Protein AF-A0A7W0L1C3-F1 (afdb_monomer)

Secondary structure (DSSP, 8-state):
---------PPPPGGGSPPPHHHHHHHHHHHHHHHHHHHHHGGGT--EEEEEETTTTEEEEEEHHHHHHHHHHHHHHSS---PPPPSS--GGGEEEHHHHHHHHHHHHHHHHHHHHHHHHHHHHHHHHTT--HHHHHHHHHHTTPPPP-TTS---TTGGG---

pLDDT: mean 80.5, std 17.3, range [39.97, 98.25]

Foldseek 3Di:
DDDDDDPPPDDPDPLPDADDPVSLVVLVVVLVLLVVLCVPCVVVQQQEAWDQDPVVRDIAGAGSVRSSVQSVCCSVVVHRDPDDGDDPDDPVNYYHPVVSVVVSVVVVVCCCVVLQVVLQVVLVVVVVVPDDPVVSCVVCVVVVHDHPPPPDDPDPVVVPPPD

Radius of gyration: 24.41 Å; Cα contacts (8 Å, |Δi|>4): 125; chains: 1; bounding box: 80×33×66 Å

Mean predicted aligned error: 12.88 Å

Structure (mmCIF, N/CA/C/O backbone):
data_AF-A0A7W0L1C3-F1
#
_e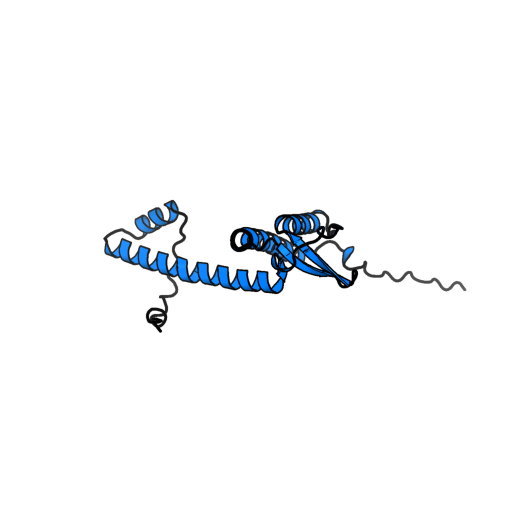ntry.id   AF-A0A7W0L1C3-F1
#
loop_
_atom_site.group_PDB
_atom_site.id
_atom_site.type_symbol
_atom_site.label_atom_id
_atom_site.label_alt_id
_atom_site.label_comp_id
_atom_site.label_asym_id
_atom_site.label_entity_id
_atom_site.label_seq_id
_atom_site.pdbx_PDB_ins_code
_atom_site.Cartn_x
_atom_site.Cartn_y
_atom_site.Cartn_z
_atom_site.occupancy
_atom_site.B_iso_or_equiv
_atom_site.auth_seq_id
_atom_site.auth_comp_id
_atom_site.auth_asym_id
_atom_site.auth_atom_id
_atom_site.pdbx_PDB_model_num
ATOM 1 N N . MET A 1 1 ? 51.234 19.717 -30.169 1.00 39.97 1 MET A N 1
ATOM 2 C CA . MET A 1 1 ? 50.763 20.004 -28.801 1.00 39.97 1 MET A CA 1
ATOM 3 C C . MET A 1 1 ? 49.490 19.203 -28.651 1.00 39.97 1 MET A C 1
ATOM 5 O O . MET A 1 1 ? 48.607 19.383 -29.472 1.00 39.97 1 MET A O 1
ATOM 9 N N . SER A 1 2 ? 49.508 18.204 -27.770 1.00 45.62 2 SER A N 1
ATOM 10 C CA . SER A 1 2 ? 48.403 17.265 -27.563 1.00 45.62 2 SER A CA 1
ATOM 11 C C . SER A 1 2 ? 47.324 17.974 -26.758 1.00 45.62 2 SER A C 1
ATOM 13 O O . SER A 1 2 ? 47.601 18.382 -25.632 1.00 45.62 2 SER A O 1
ATOM 15 N N . GLU A 1 3 ? 46.142 18.148 -27.337 1.00 50.25 3 GLU A N 1
ATOM 16 C CA . GLU A 1 3 ? 44.937 18.483 -26.582 1.00 50.25 3 GLU A CA 1
ATOM 17 C C . GLU A 1 3 ? 44.553 17.219 -25.807 1.00 50.25 3 GLU A C 1
ATOM 19 O O . GLU A 1 3 ? 44.264 16.177 -26.393 1.00 50.25 3 GLU A O 1
ATOM 24 N N . PHE A 1 4 ? 44.723 17.271 -24.487 1.00 51.09 4 PHE A N 1
ATOM 25 C CA . PHE A 1 4 ? 44.211 16.256 -23.580 1.00 51.09 4 PHE A CA 1
ATOM 26 C C . PHE A 1 4 ? 42.707 16.494 -23.466 1.00 51.09 4 PHE A C 1
ATOM 28 O O . PHE A 1 4 ? 42.288 17.497 -22.897 1.00 51.09 4 PHE A O 1
ATOM 35 N N . ASP A 1 5 ? 41.928 15.594 -24.054 1.00 52.22 5 ASP A N 1
ATOM 36 C CA . ASP A 1 5 ? 40.498 15.462 -23.800 1.00 52.22 5 ASP A CA 1
ATOM 37 C C . ASP A 1 5 ? 40.347 14.971 -22.349 1.00 52.22 5 ASP A C 1
ATOM 39 O O . ASP A 1 5 ? 40.738 13.849 -22.011 1.00 52.22 5 ASP A O 1
ATOM 43 N N . GLU A 1 6 ? 39.922 15.861 -21.453 1.00 57.34 6 GLU A N 1
ATOM 44 C CA . GLU A 1 6 ? 39.546 15.500 -20.087 1.00 57.34 6 GLU A CA 1
ATOM 45 C C . GLU A 1 6 ? 38.266 14.657 -20.166 1.00 57.34 6 GLU A C 1
ATOM 47 O O . GLU A 1 6 ? 37.273 15.146 -20.710 1.00 57.34 6 GLU A O 1
ATOM 52 N N . PRO A 1 7 ? 38.231 13.414 -19.647 1.00 49.47 7 PRO A N 1
ATOM 53 C CA . PRO A 1 7 ? 36.992 12.661 -19.651 1.00 49.47 7 PRO A CA 1
ATOM 54 C C . PRO A 1 7 ? 36.018 13.373 -18.715 1.00 49.47 7 PRO A C 1
ATOM 56 O O . PRO A 1 7 ? 36.245 13.452 -17.505 1.00 49.47 7 PRO A O 1
ATOM 59 N N . ALA A 1 8 ? 34.944 13.913 -19.290 1.00 57.56 8 ALA A N 1
ATOM 60 C CA . ALA A 1 8 ? 33.809 14.411 -18.539 1.00 57.56 8 ALA A CA 1
ATOM 61 C C . ALA A 1 8 ? 33.328 13.280 -17.621 1.00 57.56 8 ALA A C 1
ATOM 63 O O . ALA A 1 8 ? 32.831 12.257 -18.094 1.00 57.56 8 ALA A O 1
ATOM 64 N N . GLY A 1 9 ? 33.526 13.449 -16.312 1.00 50.81 9 GLY A N 1
ATOM 65 C CA . GLY A 1 9 ? 32.888 12.623 -15.298 1.00 50.81 9 GLY A CA 1
ATOM 66 C C . GLY A 1 9 ? 31.390 12.873 -15.374 1.00 50.81 9 GLY A C 1
ATOM 67 O O . GLY A 1 9 ? 30.888 13.792 -14.733 1.00 50.81 9 GLY A O 1
ATOM 68 N N . GLY A 1 10 ? 30.712 12.123 -16.241 1.00 46.91 10 GLY A N 1
ATOM 69 C CA . GLY A 1 10 ? 29.262 12.056 -16.264 1.00 46.91 10 GLY A CA 1
ATOM 70 C C . GLY A 1 10 ? 28.806 11.444 -14.952 1.00 46.91 10 GLY A C 1
ATOM 71 O O . GLY A 1 10 ? 29.329 10.403 -14.549 1.00 46.91 10 GLY A O 1
ATOM 72 N N . ASP A 1 11 ? 27.882 12.119 -14.275 1.00 51.03 11 ASP A N 1
ATOM 73 C CA . ASP A 1 11 ? 27.143 11.510 -13.175 1.00 51.03 11 ASP A CA 1
ATOM 74 C C . ASP A 1 11 ? 26.530 10.205 -13.723 1.00 51.03 11 ASP A C 1
ATOM 76 O O . ASP A 1 11 ? 26.007 10.226 -14.848 1.00 51.03 11 ASP A O 1
ATOM 80 N N . PRO A 1 12 ? 26.667 9.063 -13.027 1.00 50.34 12 PRO A N 1
ATOM 81 C CA . PRO A 1 12 ? 26.050 7.822 -13.475 1.00 50.34 12 PRO A CA 1
ATOM 82 C C . PRO A 1 12 ? 24.540 8.031 -13.684 1.00 50.34 12 PRO A C 1
ATOM 84 O O . PRO A 1 12 ? 23.944 8.860 -12.986 1.00 50.34 12 PRO A O 1
ATOM 87 N N . PRO A 1 13 ? 23.925 7.333 -14.657 1.00 57.69 13 PRO A N 1
ATOM 88 C CA . PRO A 1 13 ? 22.476 7.371 -14.843 1.00 57.69 13 PRO A CA 1
ATOM 89 C C . PRO A 1 13 ? 21.769 7.033 -13.523 1.00 57.69 13 PRO A C 1
ATOM 91 O O . PRO A 1 13 ? 22.320 6.309 -12.696 1.00 57.69 13 PRO A O 1
ATOM 94 N N . ASP A 1 14 ? 20.572 7.585 -13.308 1.00 58.47 14 ASP A N 1
ATOM 95 C CA . ASP A 1 14 ? 19.875 7.517 -12.010 1.00 58.47 14 ASP A CA 1
ATOM 96 C C . ASP A 1 14 ? 19.688 6.069 -11.513 1.00 58.47 14 ASP A C 1
ATOM 98 O O . ASP A 1 14 ? 19.869 5.804 -10.329 1.00 58.47 14 ASP A O 1
ATOM 102 N N . ASP A 1 15 ? 19.477 5.124 -12.436 1.00 57.81 15 ASP A N 1
ATOM 103 C CA . ASP A 1 15 ? 19.341 3.684 -12.160 1.00 57.81 15 ASP A CA 1
ATOM 104 C C . ASP A 1 15 ? 20.633 3.000 -11.662 1.00 57.81 15 ASP A C 1
ATOM 106 O O . ASP A 1 15 ? 20.591 1.873 -11.179 1.00 57.81 15 ASP A O 1
ATOM 110 N N . GLU A 1 16 ? 21.798 3.646 -11.780 1.00 59.47 16 GLU A N 1
ATOM 111 C CA . GLU A 1 16 ? 23.096 3.103 -11.345 1.00 59.47 16 GLU A CA 1
ATOM 112 C C . GLU A 1 16 ? 23.571 3.692 -10.005 1.00 59.47 16 GLU A C 1
ATOM 114 O O . GLU A 1 16 ? 24.631 3.309 -9.489 1.00 59.47 16 GLU A O 1
ATOM 119 N N . ARG A 1 17 ? 22.823 4.640 -9.422 1.00 73.12 17 ARG A N 1
ATOM 120 C CA . ARG A 1 17 ? 23.197 5.266 -8.149 1.00 73.12 17 ARG A CA 1
ATOM 121 C C . ARG A 1 17 ? 22.620 4.490 -6.965 1.00 73.12 17 ARG A C 1
ATOM 123 O O . ARG A 1 17 ? 21.461 4.092 -6.988 1.00 73.12 17 ARG A O 1
ATOM 130 N N . PRO A 1 18 ? 23.405 4.280 -5.890 1.00 80.69 18 PRO A N 1
ATOM 131 C CA . PRO A 1 18 ? 22.872 3.684 -4.675 1.00 80.69 18 PRO A CA 1
ATOM 132 C C . PRO A 1 18 ? 21.728 4.527 -4.113 1.00 80.69 18 PRO A C 1
ATOM 134 O O . PRO A 1 18 ? 21.903 5.733 -3.944 1.00 80.69 18 PRO A O 1
ATOM 137 N N . LEU A 1 19 ? 20.627 3.866 -3.745 1.00 85.56 19 LEU A N 1
ATOM 138 C CA . LEU A 1 19 ? 19.483 4.513 -3.103 1.00 85.56 19 LEU A CA 1
ATOM 139 C C . LEU A 1 19 ? 19.915 5.310 -1.870 1.00 85.56 19 LEU A C 1
ATOM 141 O O . LEU A 1 19 ? 20.569 4.776 -0.957 1.00 85.56 19 LEU A O 1
ATOM 145 N N . ASP A 1 20 ? 19.495 6.563 -1.812 1.00 89.88 20 ASP A N 1
ATOM 146 C CA . ASP A 1 20 ? 19.737 7.425 -0.673 1.00 89.88 20 ASP A CA 1
ATOM 147 C C . ASP A 1 20 ? 18.835 7.054 0.531 1.00 89.88 20 ASP A C 1
ATOM 149 O O . ASP A 1 20 ? 17.916 6.231 0.432 1.00 89.88 20 ASP A O 1
ATOM 153 N N . PRO A 1 21 ? 19.104 7.585 1.738 1.00 92.38 21 PRO A N 1
ATOM 154 C CA . PRO A 1 21 ? 18.315 7.244 2.919 1.00 92.38 21 PRO A CA 1
ATOM 155 C C . PRO A 1 21 ? 16.821 7.595 2.834 1.00 92.38 21 PRO A C 1
ATOM 157 O O . PRO A 1 21 ? 16.025 6.912 3.482 1.00 92.38 21 PRO A O 1
ATOM 160 N N . GLU A 1 22 ? 16.451 8.645 2.100 1.00 93.75 22 GLU A N 1
ATOM 161 C CA . GLU A 1 22 ? 15.071 9.103 1.923 1.00 93.75 22 GLU A CA 1
ATOM 162 C C . GLU A 1 22 ? 14.331 8.194 0.939 1.00 93.75 22 GLU A C 1
ATOM 164 O O . GLU A 1 22 ? 13.264 7.681 1.275 1.00 93.75 22 GLU A O 1
ATOM 169 N N . GLU A 1 23 ? 14.947 7.866 -0.197 1.00 92.00 23 GLU A N 1
ATOM 170 C CA . GLU A 1 23 ? 14.427 6.901 -1.173 1.00 92.00 23 GLU A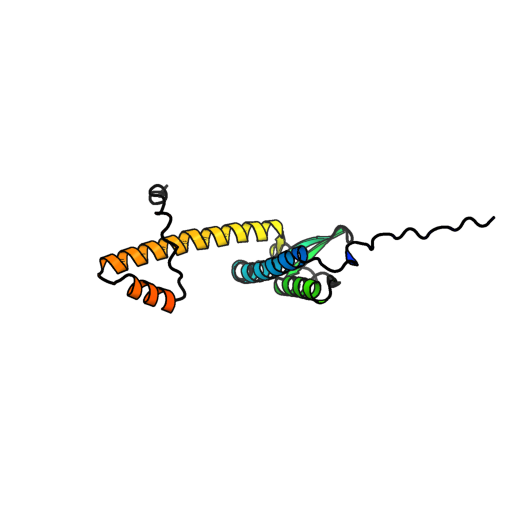 CA 1
ATOM 171 C C . GLU A 1 23 ? 14.214 5.525 -0.533 1.00 92.00 23 GLU A C 1
ATOM 173 O O . GLU A 1 23 ? 13.156 4.906 -0.666 1.00 92.00 23 GLU A O 1
ATOM 178 N N . ARG A 1 24 ? 15.185 5.058 0.264 1.00 93.81 24 ARG A N 1
ATOM 179 C CA . ARG A 1 24 ? 15.052 3.802 1.023 1.00 93.81 24 ARG A CA 1
ATOM 180 C C . ARG A 1 24 ? 13.934 3.861 2.059 1.00 93.81 24 ARG A C 1
ATOM 182 O O . ARG A 1 24 ? 13.378 2.819 2.400 1.00 93.81 24 ARG A O 1
ATOM 189 N N . ALA A 1 25 ? 13.654 5.026 2.640 1.00 94.88 25 ALA A N 1
ATOM 190 C CA . ALA A 1 25 ? 12.544 5.178 3.574 1.00 94.88 25 ALA A CA 1
ATOM 191 C C . ALA A 1 25 ? 11.199 5.150 2.836 1.00 94.88 25 ALA A C 1
ATOM 193 O O . ALA A 1 25 ? 10.303 4.430 3.272 1.00 94.88 25 ALA A O 1
ATOM 194 N N . ALA A 1 26 ? 11.098 5.845 1.701 1.00 94.00 26 ALA A N 1
ATOM 195 C CA . ALA A 1 26 ? 9.916 5.847 0.846 1.00 94.00 26 ALA A CA 1
ATOM 196 C C . ALA A 1 26 ? 9.578 4.436 0.342 1.00 94.00 26 ALA A C 1
ATOM 198 O O . ALA A 1 26 ? 8.468 3.965 0.556 1.00 94.00 26 ALA A O 1
ATOM 199 N N . LEU A 1 27 ? 10.557 3.698 -0.188 1.00 94.06 27 LEU A N 1
ATOM 200 C CA . LEU A 1 27 ? 10.350 2.326 -0.666 1.00 94.06 27 LEU A CA 1
ATOM 201 C C . LEU A 1 27 ? 9.920 1.354 0.441 1.00 94.06 27 LEU A C 1
ATOM 203 O O . LEU A 1 27 ? 9.126 0.445 0.207 1.00 94.06 27 LEU A O 1
ATOM 207 N N . ARG A 1 28 ? 10.425 1.532 1.669 1.00 96.50 28 ARG A N 1
ATOM 208 C CA . ARG A 1 28 ? 9.946 0.747 2.819 1.00 96.50 28 ARG A CA 1
ATOM 209 C C . ARG A 1 28 ? 8.499 1.071 3.159 1.00 96.50 28 ARG A C 1
ATOM 211 O O . ARG A 1 28 ? 7.774 0.158 3.538 1.00 96.50 28 ARG A O 1
ATOM 218 N N . GLN A 1 29 ? 8.104 2.337 3.053 1.00 96.75 29 GLN A N 1
ATOM 219 C CA . GLN A 1 29 ? 6.716 2.730 3.254 1.00 96.75 29 GLN A CA 1
ATOM 220 C C . GLN A 1 29 ? 5.829 2.133 2.159 1.00 96.75 29 GLN A C 1
ATOM 222 O O . GLN A 1 29 ? 4.846 1.484 2.486 1.00 96.75 29 GLN A O 1
ATOM 227 N N . ASP A 1 30 ? 6.224 2.231 0.889 1.00 96.31 30 ASP A N 1
ATOM 228 C CA . ASP A 1 30 ? 5.477 1.623 -0.215 1.00 96.31 30 ASP A CA 1
ATOM 229 C C . ASP A 1 30 ? 5.336 0.102 -0.042 1.00 96.31 30 ASP A C 1
ATOM 231 O O . ASP A 1 30 ? 4.278 -0.459 -0.315 1.00 96.31 30 ASP A O 1
ATOM 235 N N . LEU A 1 31 ? 6.361 -0.582 0.480 1.00 96.50 31 LEU A N 1
ATOM 236 C CA . LEU A 1 31 ? 6.277 -2.011 0.793 1.00 96.50 31 LEU A CA 1
ATOM 237 C C . LEU A 1 31 ? 5.231 -2.321 1.879 1.00 96.50 31 LEU A C 1
ATOM 239 O O . LEU A 1 31 ? 4.553 -3.346 1.793 1.00 96.50 31 LEU A O 1
ATOM 243 N N . VAL A 1 32 ? 5.103 -1.465 2.897 1.00 97.38 32 VAL A N 1
ATOM 244 C CA . VAL A 1 32 ? 4.050 -1.578 3.922 1.00 97.38 32 VAL A CA 1
ATOM 245 C C . VAL A 1 32 ? 2.683 -1.310 3.297 1.00 97.38 32 VAL A C 1
ATOM 247 O O . VAL A 1 32 ? 1.765 -2.110 3.474 1.00 97.38 32 VAL A O 1
ATOM 250 N N . ASP A 1 33 ? 2.567 -0.250 2.503 1.00 97.56 33 ASP A N 1
ATOM 251 C CA . ASP A 1 33 ? 1.326 0.144 1.839 1.00 97.56 33 ASP A CA 1
ATOM 252 C C . ASP A 1 33 ? 0.803 -0.973 0.930 1.00 97.56 33 ASP A C 1
ATOM 254 O O . ASP A 1 33 ? -0.380 -1.299 0.968 1.00 97.56 33 ASP A O 1
ATOM 258 N N . VAL A 1 34 ? 1.678 -1.624 0.155 1.00 97.94 34 VAL A N 1
ATOM 259 C CA . VAL A 1 34 ? 1.312 -2.760 -0.708 1.00 97.94 34 VAL A CA 1
ATOM 260 C C . VAL A 1 34 ? 0.758 -3.935 0.100 1.00 97.94 34 VAL A C 1
ATOM 262 O O . VAL A 1 34 ? -0.182 -4.591 -0.353 1.00 97.94 34 VAL A O 1
ATOM 265 N N . GLN A 1 35 ? 1.293 -4.200 1.294 1.00 97.50 35 GLN A N 1
ATOM 266 C CA . GLN A 1 35 ? 0.780 -5.265 2.162 1.00 97.50 35 GLN A CA 1
ATOM 267 C C . GLN A 1 35 ? -0.630 -4.938 2.662 1.00 97.50 35 GLN A C 1
ATOM 269 O O . GLN A 1 35 ? -1.521 -5.777 2.543 1.00 97.50 35 GLN A O 1
ATOM 274 N N . VAL A 1 36 ? -0.863 -3.709 3.130 1.00 97.06 36 VAL A N 1
ATOM 275 C CA . VAL A 1 36 ? -2.198 -3.272 3.572 1.00 97.06 36 VAL A CA 1
ATOM 276 C C . VAL A 1 36 ? -3.181 -3.273 2.400 1.00 97.06 36 VAL A C 1
ATOM 278 O O . VAL A 1 36 ? -4.280 -3.815 2.503 1.00 97.06 36 VAL A O 1
ATOM 281 N N . LEU A 1 37 ? -2.770 -2.738 1.248 1.00 98.25 37 LEU A N 1
ATOM 282 C CA . LEU A 1 37 ? -3.565 -2.728 0.021 1.00 98.25 37 LEU A CA 1
ATOM 283 C C . LEU A 1 37 ? -3.976 -4.133 -0.402 1.00 98.25 37 LEU A C 1
ATOM 285 O O . LEU A 1 37 ? -5.138 -4.342 -0.751 1.00 98.25 37 LEU A O 1
ATOM 289 N N . LYS A 1 38 ? -3.065 -5.107 -0.325 1.00 97.94 38 LYS A N 1
ATOM 290 C CA . LYS A 1 38 ? -3.397 -6.511 -0.563 1.00 97.94 38 LYS A CA 1
ATOM 291 C C . LYS A 1 38 ? -4.506 -6.973 0.378 1.00 97.94 38 LYS A C 1
ATOM 293 O O . LYS A 1 38 ? -5.529 -7.462 -0.092 1.00 97.94 38 LYS A O 1
ATOM 298 N N . GLU A 1 39 ? -4.334 -6.784 1.683 1.00 97.38 39 GLU A N 1
ATOM 299 C CA . GLU A 1 39 ? -5.292 -7.241 2.696 1.00 97.38 39 GLU A CA 1
ATOM 300 C C . GLU A 1 39 ? -6.700 -6.667 2.484 1.00 97.38 39 GLU A C 1
ATOM 302 O O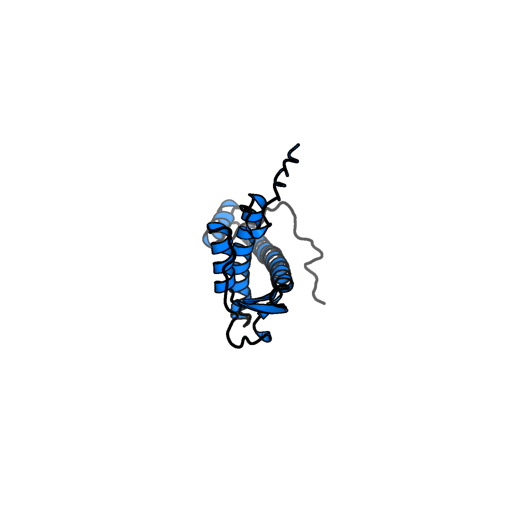 . GLU A 1 39 ? -7.694 -7.380 2.647 1.00 97.38 39 GLU A O 1
ATOM 307 N N . VAL A 1 40 ? -6.801 -5.400 2.074 1.00 96.75 40 VAL A N 1
ATOM 308 C CA . VAL A 1 40 ? -8.089 -4.699 1.957 1.00 96.75 40 VAL A CA 1
ATOM 309 C C . VAL A 1 40 ? -8.716 -4.779 0.560 1.00 96.75 40 VAL A C 1
ATOM 311 O O . VAL A 1 40 ? -9.948 -4.762 0.445 1.00 96.75 40 VAL A O 1
ATOM 314 N N . LEU A 1 41 ? -7.917 -4.873 -0.509 1.00 97.38 41 LEU A N 1
ATOM 315 C CA . LEU A 1 41 ? -8.398 -4.859 -1.898 1.00 97.38 41 LEU A CA 1
ATOM 316 C C . LEU A 1 41 ? -8.479 -6.251 -2.536 1.00 97.38 41 LEU A C 1
ATOM 318 O O . LEU A 1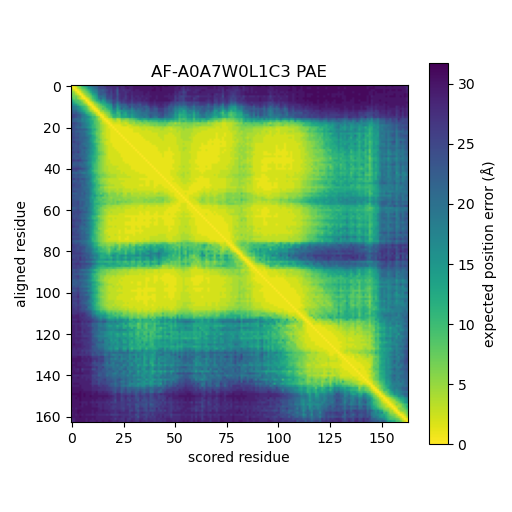 41 ? -9.393 -6.484 -3.333 1.00 97.38 41 LEU A O 1
ATOM 322 N N . GLU A 1 42 ? -7.608 -7.196 -2.172 1.00 96.94 42 GLU A N 1
ATOM 323 C CA . GLU A 1 42 ? -7.643 -8.562 -2.717 1.00 96.94 42 GLU A CA 1
ATOM 324 C C . GLU A 1 42 ? -8.994 -9.264 -2.470 1.00 96.94 42 GLU A C 1
ATOM 326 O O . GLU A 1 42 ? -9.567 -9.797 -3.427 1.00 96.94 42 GLU A O 1
ATOM 331 N N . PRO A 1 43 ? -9.619 -9.175 -1.273 1.00 97.25 43 PRO A N 1
ATOM 332 C CA . PRO A 1 43 ? -10.952 -9.741 -1.042 1.00 97.25 43 PRO A CA 1
ATOM 333 C C . PRO A 1 43 ? -12.063 -9.107 -1.892 1.00 97.25 43 PRO A C 1
ATOM 335 O O . PRO A 1 43 ? -13.137 -9.691 -2.042 1.00 97.25 43 PRO A O 1
ATOM 338 N N . LYS A 1 44 ? -11.828 -7.910 -2.448 1.00 96.19 44 LYS A N 1
ATOM 339 C CA . LYS A 1 44 ? -12.757 -7.198 -3.341 1.00 96.19 44 LYS A CA 1
ATOM 340 C C . LYS A 1 44 ? -12.558 -7.575 -4.816 1.00 96.19 44 LYS A C 1
ATOM 342 O O . LYS A 1 44 ? -13.278 -7.062 -5.668 1.00 96.19 44 LYS A O 1
ATOM 347 N N . GLY A 1 45 ? -11.618 -8.475 -5.114 1.00 96.62 45 GLY A N 1
ATOM 348 C CA . GLY A 1 45 ? -11.315 -8.960 -6.462 1.00 96.62 45 GLY A CA 1
ATOM 349 C C . GLY A 1 45 ? -10.208 -8.191 -7.186 1.00 96.62 45 GLY A C 1
ATOM 350 O O . GLY A 1 45 ? -9.916 -8.521 -8.333 1.00 96.62 45 GLY A O 1
ATOM 351 N N . LEU A 1 46 ? -9.580 -7.204 -6.537 1.00 97.94 46 LEU A N 1
ATOM 352 C CA . LEU A 1 46 ? -8.457 -6.457 -7.102 1.00 97.94 46 LEU A CA 1
ATOM 353 C C . LEU A 1 46 ? -7.143 -7.169 -6.775 1.00 97.94 46 LEU A C 1
ATOM 355 O O . LEU A 1 46 ? -6.748 -7.272 -5.617 1.00 97.94 46 LEU A O 1
ATOM 359 N N . LYS A 1 47 ? -6.465 -7.661 -7.804 1.00 96.12 47 LYS A N 1
ATOM 360 C CA . LYS A 1 47 ? -5.283 -8.523 -7.706 1.00 96.12 47 LYS A CA 1
ATOM 361 C C . LYS A 1 47 ? -3.970 -7.755 -7.610 1.00 96.12 47 LYS A C 1
ATOM 363 O O . LYS A 1 47 ? -2.952 -8.362 -7.281 1.00 96.12 47 LYS A O 1
ATOM 368 N N . GLY A 1 48 ? -3.965 -6.470 -7.953 1.00 96.31 48 GLY A N 1
ATOM 369 C CA . GLY A 1 48 ? -2.729 -5.717 -8.090 1.00 96.31 48 GLY A CA 1
ATOM 370 C C . GLY A 1 48 ? -2.896 -4.294 -8.601 1.00 96.31 48 GLY A C 1
ATOM 371 O O . GLY A 1 48 ? -4.011 -3.772 -8.714 1.00 96.31 48 GLY A O 1
ATOM 372 N N . ALA A 1 49 ? -1.763 -3.706 -8.978 1.00 96.25 49 ALA A N 1
ATOM 373 C CA . ALA A 1 49 ? -1.688 -2.385 -9.577 1.00 96.25 49 ALA A CA 1
ATOM 374 C C . ALA A 1 49 ? -1.213 -2.429 -11.038 1.00 96.25 49 ALA A C 1
ATOM 376 O O . ALA A 1 49 ? -0.527 -3.362 -11.458 1.00 96.25 49 ALA A O 1
ATOM 377 N N . VAL A 1 50 ? -1.590 -1.410 -11.810 1.00 95.31 50 VAL A N 1
ATOM 378 C CA . VAL A 1 50 ? -1.115 -1.173 -13.176 1.00 95.31 50 VAL A CA 1
ATOM 379 C C . VAL A 1 50 ? -0.215 0.061 -13.226 1.00 95.31 50 VAL A C 1
ATOM 381 O O . VAL A 1 50 ? -0.540 1.101 -12.645 1.00 95.31 50 VAL A O 1
ATOM 384 N N . PHE A 1 51 ? 0.906 -0.064 -13.935 1.00 92.44 51 PHE A N 1
ATOM 385 C CA . PHE A 1 51 ? 1.900 0.986 -14.143 1.00 92.44 51 PHE A CA 1
ATOM 386 C C . PHE A 1 51 ? 2.168 1.148 -15.636 1.00 92.44 51 PHE A C 1
ATOM 388 O O . PHE A 1 51 ? 2.467 0.170 -16.311 1.00 92.44 51 PHE A O 1
ATOM 395 N N . TYR A 1 52 ? 2.106 2.369 -16.158 1.00 90.44 52 TYR A N 1
ATOM 396 C CA . TYR A 1 52 ? 2.520 2.626 -17.536 1.00 90.44 52 TYR A CA 1
ATOM 397 C C . TYR A 1 52 ? 4.046 2.748 -17.604 1.00 90.44 52 TYR A C 1
ATOM 399 O O . TYR A 1 52 ? 4.620 3.589 -16.909 1.00 90.44 52 TYR A O 1
ATOM 407 N N . CYS A 1 53 ? 4.696 1.948 -18.451 1.00 86.31 53 CYS A N 1
ATOM 408 C CA . CYS A 1 53 ? 6.133 2.042 -18.697 1.00 86.31 53 CYS A CA 1
ATOM 409 C C . CYS A 1 53 ? 6.399 2.855 -19.979 1.00 86.31 53 CYS A C 1
ATOM 411 O O . CYS A 1 53 ? 6.052 2.394 -21.07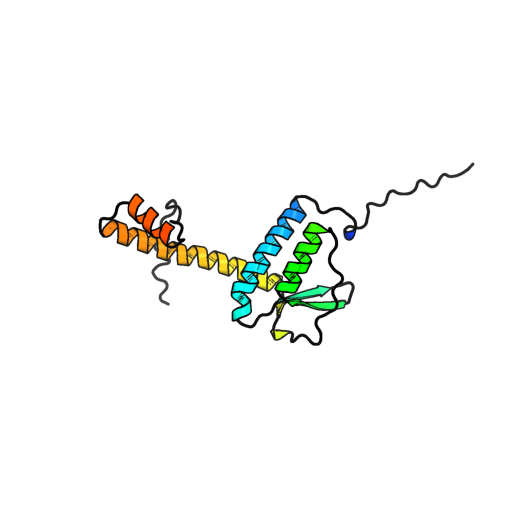0 1.00 86.31 53 CYS A O 1
ATOM 413 N N . PRO A 1 54 ? 7.035 4.042 -19.900 1.00 84.19 54 PRO A N 1
ATOM 414 C CA . PRO A 1 54 ? 7.341 4.848 -21.083 1.00 84.19 54 PRO A CA 1
ATOM 415 C C . PRO A 1 54 ? 8.323 4.180 -22.050 1.00 84.19 54 PRO A C 1
ATOM 417 O O . PRO A 1 54 ? 8.212 4.397 -23.256 1.00 84.19 54 PRO A O 1
ATOM 420 N N . ASP A 1 55 ? 9.251 3.370 -21.533 1.00 83.62 55 ASP A N 1
ATOM 421 C CA . ASP A 1 55 ? 10.284 2.703 -22.333 1.00 83.62 55 ASP A CA 1
ATOM 422 C C . ASP A 1 55 ? 9.714 1.545 -23.158 1.00 83.62 55 ASP A C 1
ATOM 424 O O . ASP A 1 55 ? 10.068 1.372 -24.325 1.00 83.62 55 ASP A O 1
ATOM 428 N N . CYS A 1 56 ? 8.788 0.779 -22.574 1.00 84.69 56 CYS A N 1
ATOM 429 C CA . CYS A 1 56 ? 8.074 -0.294 -23.266 1.00 84.69 56 CYS A CA 1
ATOM 430 C C . CYS A 1 56 ? 6.894 0.233 -24.098 1.00 84.69 56 CYS A C 1
ATOM 432 O O . CYS A 1 56 ? 6.535 -0.373 -25.106 1.00 84.69 56 CYS A O 1
ATOM 434 N N . GLY A 1 57 ? 6.302 1.364 -23.698 1.00 87.94 57 GLY A N 1
ATOM 435 C CA . GLY A 1 57 ? 5.089 1.918 -24.303 1.00 87.94 57 GLY A CA 1
ATOM 436 C C . GLY A 1 57 ? 3.819 1.122 -23.978 1.00 87.94 57 GLY A C 1
ATOM 437 O O . GLY A 1 57 ? 2.845 1.206 -24.726 1.00 87.94 57 GLY A O 1
ATOM 438 N N . GLU A 1 58 ? 3.832 0.338 -22.897 1.00 88.81 58 GLU A N 1
ATOM 439 C CA . GLU A 1 58 ? 2.773 -0.602 -22.513 1.00 88.81 58 GLU A CA 1
ATOM 440 C C . GLU A 1 58 ? 2.477 -0.545 -21.001 1.00 88.81 58 GLU A C 1
ATOM 442 O O . GLU A 1 58 ? 3.287 -0.063 -20.202 1.00 88.81 58 GLU A O 1
ATOM 447 N N . ASP A 1 59 ? 1.300 -1.045 -20.616 1.00 91.12 59 ASP A N 1
ATOM 448 C CA . ASP A 1 59 ? 0.859 -1.160 -19.223 1.00 91.12 59 ASP A CA 1
ATOM 449 C C . ASP A 1 59 ? 1.392 -2.449 -18.575 1.00 91.12 59 ASP A C 1
ATOM 451 O O . ASP A 1 59 ? 1.176 -3.558 -19.069 1.00 91.12 59 ASP A O 1
ATOM 455 N N . HIS A 1 60 ? 2.045 -2.310 -17.424 1.00 89.81 60 HIS A N 1
ATOM 456 C CA . HIS A 1 60 ? 2.562 -3.403 -16.609 1.00 89.81 60 HIS A CA 1
ATOM 457 C C . HIS A 1 60 ? 1.595 -3.702 -15.466 1.00 89.81 60 HIS A C 1
ATOM 459 O O . HIS A 1 60 ? 1.383 -2.881 -14.572 1.00 89.81 60 HIS A O 1
ATOM 465 N N . PHE A 1 61 ? 1.023 -4.903 -15.483 1.00 93.06 61 PHE A N 1
ATOM 466 C CA . PHE A 1 61 ? 0.088 -5.382 -14.469 1.00 93.06 61 PHE A CA 1
ATOM 467 C C . PHE A 1 61 ? 0.834 -6.206 -13.421 1.00 93.06 61 PHE A C 1
ATOM 469 O O . PHE A 1 61 ? 1.249 -7.336 -13.684 1.00 93.06 61 PHE A O 1
ATOM 476 N N . LEU A 1 62 ? 0.988 -5.648 -12.223 1.00 93.00 62 LEU A N 1
ATOM 477 C CA . LEU A 1 62 ? 1.724 -6.260 -11.123 1.00 93.00 62 LEU A CA 1
ATOM 478 C C . LEU A 1 62 ? 0.760 -6.715 -10.040 1.00 93.00 62 LEU A C 1
ATOM 480 O O . LEU A 1 62 ? 0.090 -5.899 -9.411 1.00 93.00 62 LEU A O 1
ATOM 484 N N . GLY A 1 63 ? 0.689 -8.029 -9.816 1.00 94.50 63 GLY A N 1
ATOM 485 C CA . GLY A 1 63 ? -0.030 -8.574 -8.664 1.00 94.50 63 GLY A CA 1
ATOM 486 C C . GLY A 1 63 ? 0.602 -8.107 -7.352 1.00 94.50 63 GLY A C 1
ATOM 487 O O . GLY A 1 63 ? 1.801 -7.835 -7.324 1.00 94.50 63 GLY A O 1
ATOM 488 N N . TRP A 1 64 ? -0.167 -8.044 -6.264 1.00 96.12 64 TRP A N 1
ATOM 489 C CA . TRP A 1 64 ? 0.325 -7.513 -4.983 1.00 96.12 64 TRP A CA 1
ATOM 490 C C . TRP A 1 64 ? 1.615 -8.183 -4.490 1.00 96.12 64 TRP A C 1
ATOM 492 O O . TRP A 1 64 ? 2.548 -7.496 -4.087 1.00 96.12 64 TRP A O 1
ATOM 502 N N . ASP A 1 65 ? 1.704 -9.512 -4.590 1.00 94.62 65 ASP A N 1
ATOM 503 C CA . ASP A 1 65 ? 2.905 -10.260 -4.191 1.00 94.62 65 ASP A CA 1
ATOM 504 C C . ASP A 1 65 ? 4.115 -9.963 -5.083 1.00 94.62 65 ASP A C 1
ATOM 506 O O . ASP A 1 65 ? 5.237 -9.859 -4.593 1.00 94.62 65 ASP A O 1
ATOM 510 N N . LEU A 1 66 ? 3.888 -9.801 -6.390 1.00 92.12 66 LEU A N 1
ATOM 511 C CA . LEU A 1 66 ? 4.946 -9.455 -7.336 1.00 92.12 66 LEU A CA 1
ATOM 512 C C . LEU A 1 66 ? 5.447 -8.031 -7.084 1.00 92.12 66 LEU A C 1
ATOM 514 O O . LEU A 1 66 ? 6.650 -7.802 -7.050 1.00 92.12 66 LEU A O 1
ATOM 518 N N . LEU A 1 67 ? 4.535 -7.085 -6.855 1.00 93.56 67 LEU A N 1
ATOM 519 C CA . LEU A 1 67 ? 4.885 -5.707 -6.529 1.00 93.56 67 LEU A CA 1
ATOM 520 C C . LEU A 1 67 ? 5.690 -5.628 -5.223 1.00 93.56 67 LEU A C 1
ATOM 522 O O . 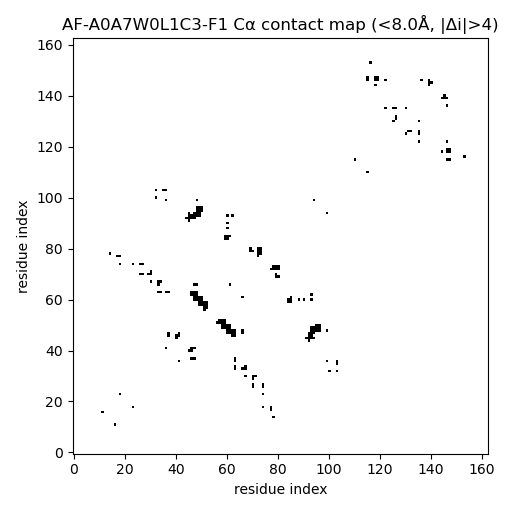LEU A 1 67 ? 6.721 -4.961 -5.184 1.00 93.56 67 LEU A O 1
ATOM 526 N N . ALA A 1 68 ? 5.272 -6.352 -4.181 1.00 94.62 68 ALA A N 1
ATOM 527 C CA . ALA A 1 68 ? 6.014 -6.428 -2.924 1.00 94.62 68 ALA A CA 1
ATOM 528 C C . ALA A 1 68 ? 7.415 -7.037 -3.114 1.00 94.62 68 ALA A C 1
ATOM 530 O O . ALA A 1 68 ? 8.389 -6.514 -2.574 1.00 94.62 68 ALA A O 1
ATOM 531 N N . GLY A 1 69 ? 7.529 -8.104 -3.913 1.00 92.56 69 GLY A N 1
ATOM 532 C CA . GLY A 1 69 ? 8.814 -8.703 -4.279 1.00 92.56 69 GLY A CA 1
ATOM 533 C C . GLY A 1 69 ? 9.733 -7.714 -4.995 1.00 92.56 69 GLY A C 1
ATOM 534 O O . GLY A 1 69 ? 10.878 -7.544 -4.588 1.00 92.56 69 GLY A O 1
ATOM 535 N N . ASN A 1 70 ? 9.208 -6.984 -5.982 1.00 90.50 70 ASN A N 1
ATOM 536 C CA . ASN A 1 70 ? 9.971 -5.980 -6.724 1.00 90.50 70 ASN A CA 1
ATOM 537 C C . ASN A 1 70 ? 10.495 -4.858 -5.816 1.00 90.50 70 ASN A C 1
ATOM 539 O O . ASN A 1 70 ? 11.654 -4.470 -5.929 1.00 90.50 70 ASN A O 1
ATOM 543 N N . LEU A 1 71 ? 9.667 -4.357 -4.894 1.00 92.81 71 LEU A N 1
ATOM 544 C CA . LEU A 1 71 ? 10.077 -3.331 -3.927 1.00 92.81 71 LEU A CA 1
ATOM 545 C C . LEU A 1 71 ? 11.151 -3.850 -2.961 1.00 92.81 71 LEU A C 1
ATOM 547 O O . LEU A 1 71 ? 12.093 -3.127 -2.635 1.00 92.81 71 LEU A O 1
ATOM 551 N N . GLN A 1 72 ? 11.031 -5.104 -2.515 1.00 93.25 72 GLN A N 1
ATOM 552 C CA . GLN A 1 72 ? 12.028 -5.740 -1.657 1.00 93.25 72 GLN A CA 1
ATOM 553 C C . GLN A 1 72 ? 13.368 -5.910 -2.385 1.00 93.25 72 GLN A C 1
ATOM 555 O O . GLN A 1 72 ? 14.410 -5.568 -1.827 1.00 93.25 72 GLN A O 1
ATOM 560 N N . GLU A 1 73 ? 13.348 -6.391 -3.630 1.00 90.06 73 GLU A N 1
ATOM 561 C CA . GLU A 1 73 ? 14.553 -6.540 -4.451 1.00 90.06 73 GLU A CA 1
ATOM 562 C C . GLU A 1 73 ? 15.209 -5.182 -4.719 1.00 90.06 73 GLU A C 1
ATOM 564 O O . GLU A 1 73 ? 16.413 -5.040 -4.508 1.00 90.06 73 GLU A O 1
ATOM 569 N N . LEU A 1 74 ? 14.425 -4.148 -5.036 1.00 89.62 74 LEU A N 1
ATOM 570 C CA . LEU A 1 74 ? 14.936 -2.787 -5.200 1.00 89.62 74 LEU A CA 1
ATOM 571 C C . LEU A 1 74 ? 15.591 -2.258 -3.910 1.00 89.62 74 LEU A C 1
ATOM 573 O O . LEU A 1 74 ? 16.663 -1.658 -3.951 1.00 89.62 74 LEU A O 1
ATOM 577 N N . LEU A 1 75 ? 15.012 -2.527 -2.736 1.00 90.62 75 LEU A N 1
ATOM 578 C CA . LEU A 1 75 ? 15.590 -2.136 -1.442 1.00 90.62 75 LEU A CA 1
ATOM 579 C C . LEU A 1 75 ? 16.911 -2.852 -1.108 1.00 90.62 75 LEU A C 1
ATOM 581 O O . LEU A 1 75 ? 17.771 -2.275 -0.419 1.00 90.62 75 LEU A O 1
ATOM 585 N N . GLU A 1 76 ? 17.053 -4.109 -1.526 1.00 89.25 76 GLU A N 1
ATOM 586 C CA . GLU A 1 76 ? 18.208 -4.963 -1.231 1.00 89.25 76 GLU A CA 1
ATOM 587 C C . GLU A 1 76 ? 19.341 -4.797 -2.244 1.00 89.25 76 GLU A C 1
ATOM 589 O O . GLU A 1 76 ? 20.490 -4.591 -1.845 1.00 89.25 76 GLU A O 1
ATOM 594 N N . ALA A 1 77 ? 19.015 -4.889 -3.532 1.00 84.00 77 ALA A N 1
ATOM 595 C CA . ALA A 1 77 ? 19.960 -4.902 -4.641 1.00 84.00 77 ALA A CA 1
ATOM 596 C C . ALA A 1 77 ? 20.148 -3.523 -5.289 1.00 84.00 77 ALA A C 1
ATOM 598 O O . ALA A 1 77 ? 21.162 -3.312 -5.947 1.00 84.00 77 ALA A O 1
ATOM 599 N N . GLY A 1 78 ? 19.218 -2.582 -5.085 1.00 78.75 78 GLY A N 1
ATOM 600 C CA . GLY A 1 78 ? 19.231 -1.279 -5.760 1.00 78.75 78 GLY A CA 1
ATOM 601 C C . GLY A 1 78 ? 18.789 -1.339 -7.222 1.00 78.75 78 GLY A C 1
ATOM 602 O O . GLY A 1 78 ? 18.776 -0.312 -7.884 1.00 78.75 78 GLY A O 1
ATOM 603 N N . GLU A 1 79 ? 18.400 -2.515 -7.714 1.00 72.19 79 GLU A N 1
ATOM 604 C CA . GLU A 1 79 ? 17.970 -2.730 -9.093 1.00 72.19 79 GLU A CA 1
ATOM 605 C C . GLU A 1 79 ? 16.506 -3.176 -9.108 1.00 72.19 79 GLU A C 1
ATOM 607 O O . GLU A 1 79 ? 16.099 -4.053 -8.342 1.00 72.19 79 GLU A O 1
ATOM 612 N N . SER A 1 80 ? 15.707 -2.567 -9.987 1.00 67.62 80 SER A N 1
ATOM 613 C CA . SER A 1 80 ? 14.339 -3.021 -10.232 1.00 67.62 80 SER A CA 1
ATOM 614 C C . SER A 1 80 ? 14.381 -4.312 -11.054 1.00 67.62 80 SER A C 1
ATOM 616 O O . SER A 1 80 ? 15.055 -4.345 -12.090 1.00 67.62 80 SER A O 1
ATOM 618 N N . PRO A 1 81 ? 13.671 -5.378 -10.655 1.00 67.81 81 PRO A N 1
ATOM 619 C CA . PRO A 1 81 ? 13.729 -6.631 -11.389 1.00 67.81 81 PRO A CA 1
ATOM 620 C C . PRO A 1 81 ? 13.131 -6.461 -12.784 1.00 67.81 81 PRO A C 1
ATOM 622 O O . PRO A 1 81 ? 12.011 -5.958 -12.947 1.00 67.81 81 PRO A O 1
ATOM 625 N N . VAL A 1 82 ? 13.849 -6.949 -13.799 1.00 66.06 82 VAL A N 1
ATOM 626 C CA . VAL A 1 82 ? 13.275 -7.143 -15.133 1.00 66.06 82 VAL A CA 1
ATOM 627 C C . VAL A 1 82 ? 12.221 -8.237 -15.012 1.00 66.06 82 VAL A C 1
ATOM 629 O O . VAL A 1 82 ? 12.546 -9.420 -14.918 1.00 66.06 82 VAL A O 1
ATOM 632 N N . HIS A 1 83 ? 10.954 -7.840 -14.982 1.00 64.44 83 HIS A N 1
ATOM 633 C CA . HIS A 1 83 ? 9.832 -8.766 -14.942 1.00 64.44 83 HIS A CA 1
ATOM 634 C C . HIS A 1 83 ? 9.194 -8.862 -16.322 1.00 64.44 83 HIS A C 1
ATOM 636 O O . HIS A 1 83 ? 8.983 -7.864 -1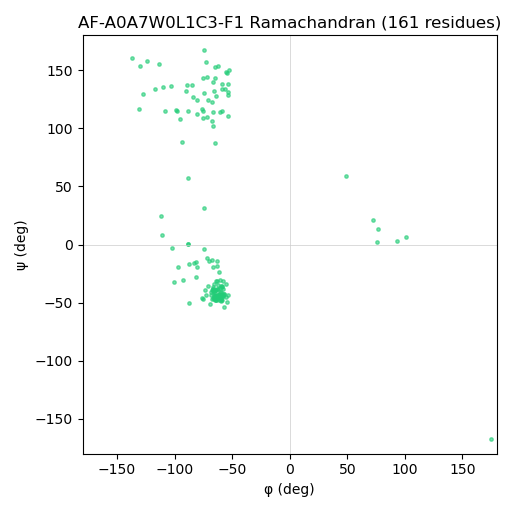7.012 1.00 64.44 83 HIS A O 1
ATOM 642 N N . GLU A 1 84 ? 8.873 -10.087 -16.722 1.00 61.94 84 GLU A N 1
ATOM 643 C CA . GLU A 1 84 ? 8.037 -10.305 -17.894 1.00 61.94 84 GLU A CA 1
ATOM 644 C C . GLU A 1 84 ? 6.588 -9.901 -17.568 1.00 61.94 84 GLU A C 1
ATOM 646 O O . GLU A 1 84 ? 6.133 -10.113 -16.435 1.00 61.94 84 GLU A O 1
ATOM 651 N N . PRO A 1 85 ? 5.844 -9.325 -18.529 1.00 66.56 85 PRO A N 1
ATOM 652 C CA . PRO A 1 85 ? 4.444 -8.981 -18.329 1.00 66.56 85 PRO A CA 1
ATOM 653 C C . PRO A 1 85 ? 3.625 -10.196 -17.889 1.00 66.56 85 PRO A C 1
ATOM 655 O O . PRO A 1 85 ? 3.876 -11.327 -18.315 1.00 66.56 85 PRO A O 1
ATOM 658 N N . ALA A 1 86 ? 2.590 -9.960 -17.081 1.00 70.06 86 ALA A N 1
ATOM 659 C CA . ALA A 1 86 ? 1.591 -10.988 -16.821 1.00 70.06 86 ALA A CA 1
ATOM 660 C C . ALA A 1 86 ? 1.036 -11.521 -18.156 1.00 70.06 86 ALA A C 1
ATOM 662 O O . ALA A 1 86 ? 0.776 -10.755 -19.084 1.00 70.06 86 ALA A O 1
ATOM 663 N N . PHE A 1 87 ? 0.852 -12.837 -18.268 1.00 73.12 87 PHE A N 1
ATOM 664 C CA . PHE A 1 87 ? 0.261 -13.426 -19.467 1.00 73.12 87 PHE A CA 1
ATOM 665 C C . PHE A 1 87 ? -1.254 -13.172 -19.475 1.00 73.12 87 PHE A C 1
ATOM 667 O O . PHE A 1 87 ? -1.961 -13.676 -18.605 1.00 73.12 87 PHE A O 1
ATOM 674 N N . GLU A 1 88 ? -1.730 -12.392 -20.452 1.00 81.94 88 GLU A N 1
ATOM 675 C CA . GLU A 1 88 ? -3.148 -12.038 -20.655 1.00 81.94 88 GLU A CA 1
ATOM 676 C C . GLU A 1 88 ? -3.861 -11.536 -19.374 1.00 81.94 88 GLU A C 1
ATOM 678 O O . GLU A 1 88 ? -4.852 -12.130 -18.935 1.00 81.94 88 GLU A O 1
ATOM 683 N N . PRO A 1 89 ? -3.385 -10.444 -18.740 1.00 87.25 89 PRO A N 1
ATOM 684 C CA . PRO A 1 89 ? -4.026 -9.909 -17.550 1.00 87.25 89 PRO A CA 1
ATOM 685 C C . PRO A 1 89 ? -5.403 -9.357 -17.918 1.00 87.25 89 PRO A C 1
ATOM 687 O O . PRO A 1 89 ? -5.573 -8.709 -18.950 1.00 87.25 89 PRO A O 1
ATOM 690 N N . ASN A 1 90 ? -6.393 -9.584 -17.057 1.00 92.75 90 ASN A N 1
ATOM 691 C CA . ASN A 1 90 ? -7.672 -8.896 -17.168 1.00 92.75 90 ASN A CA 1
ATOM 692 C C . ASN A 1 90 ? -7.536 -7.493 -16.552 1.00 92.75 90 ASN A C 1
ATOM 694 O O . ASN A 1 90 ? -7.406 -7.408 -15.328 1.00 92.75 90 ASN A O 1
ATOM 698 N N . PRO A 1 91 ? -7.608 -6.394 -17.329 1.00 93.06 91 PRO A N 1
ATOM 699 C CA . PRO A 1 91 ? -7.353 -5.055 -16.799 1.00 93.06 91 PRO A CA 1
ATOM 700 C C . PRO A 1 91 ? -8.324 -4.627 -15.694 1.00 93.06 91 PRO A C 1
ATOM 702 O O . PRO A 1 91 ? -7.970 -3.791 -14.874 1.00 93.06 91 PRO A O 1
ATOM 705 N N . SER A 1 92 ? -9.530 -5.209 -15.629 1.00 95.31 92 SER A N 1
ATOM 706 C CA . SER A 1 92 ? -10.495 -4.901 -14.561 1.00 95.31 92 SER A CA 1
ATOM 707 C C . SER A 1 92 ? -10.088 -5.420 -13.182 1.00 95.31 92 SER A C 1
ATOM 709 O O . SER A 1 92 ? -10.701 -5.035 -12.191 1.00 95.31 92 SER A O 1
ATOM 711 N N . ASP A 1 93 ? -9.102 -6.316 -13.119 1.00 96.50 93 ASP A N 1
ATOM 712 C CA . ASP A 1 93 ? -8.620 -6.900 -11.868 1.00 96.50 93 ASP A CA 1
ATOM 713 C C . ASP A 1 93 ? -7.506 -6.045 -11.234 1.00 96.50 93 ASP A C 1
ATOM 715 O O . ASP A 1 93 ? -6.980 -6.410 -10.185 1.00 96.50 93 ASP A O 1
ATOM 719 N N . TYR A 1 94 ? -7.126 -4.926 -11.856 1.00 97.31 94 TYR A N 1
ATOM 720 C CA . TYR A 1 94 ? -6.027 -4.064 -11.425 1.00 97.31 94 TYR A CA 1
ATOM 721 C C . TYR A 1 94 ? -6.480 -2.606 -11.358 1.00 97.31 94 TYR A C 1
ATOM 723 O O . TYR A 1 94 ? -7.390 -2.178 -12.067 1.00 97.31 94 TYR A O 1
ATOM 731 N N . VAL A 1 95 ? -5.825 -1.830 -10.501 1.00 97.81 95 VAL A N 1
ATOM 732 C CA . VAL A 1 95 ? -6.069 -0.389 -10.342 1.00 97.81 95 VAL A CA 1
ATOM 733 C C . VAL A 1 95 ? -4.786 0.398 -10.552 1.00 97.81 95 VAL A C 1
ATOM 735 O O . VAL A 1 95 ? -3.698 -0.149 -10.418 1.00 97.81 95 VAL A O 1
ATOM 738 N N . SER A 1 96 ? -4.871 1.686 -10.881 1.00 97.19 96 SER A N 1
ATOM 739 C CA . SER A 1 96 ? -3.660 2.511 -10.912 1.00 97.19 96 SER A CA 1
ATOM 740 C C . SER A 1 96 ? -3.060 2.640 -9.511 1.00 97.19 96 SER A C 1
ATOM 742 O O . SER A 1 96 ? -3.778 2.599 -8.506 1.00 97.19 96 SER A O 1
ATOM 744 N N . TRP A 1 97 ? -1.745 2.845 -9.443 1.00 95.44 97 TRP A N 1
ATOM 745 C CA . TRP A 1 97 ? -1.064 3.113 -8.176 1.00 95.44 97 TRP A CA 1
ATOM 746 C C . TRP A 1 97 ? -1.640 4.336 -7.450 1.00 95.44 97 TRP A C 1
ATOM 748 O O . TRP A 1 97 ? -1.923 4.271 -6.257 1.00 95.44 97 TRP A O 1
ATOM 758 N N . ASP A 1 98 ? -1.930 5.410 -8.188 1.00 96.56 98 ASP A N 1
ATOM 759 C CA . ASP A 1 98 ? -2.545 6.620 -7.631 1.00 96.56 98 ASP A CA 1
ATOM 760 C C . ASP A 1 98 ? -3.910 6.341 -6.992 1.00 96.56 98 ASP A C 1
ATOM 762 O O . ASP A 1 98 ? -4.222 6.864 -5.921 1.00 96.56 98 ASP A O 1
ATOM 766 N N . TYR A 1 99 ? -4.728 5.492 -7.626 1.00 97.19 99 TYR A N 1
ATOM 767 C CA . TYR A 1 99 ? -6.001 5.079 -7.044 1.00 97.19 99 TYR A CA 1
ATOM 768 C C . TYR A 1 99 ? -5.777 4.285 -5.757 1.00 97.19 99 TYR A C 1
ATOM 770 O O . TYR A 1 99 ? -6.442 4.551 -4.759 1.00 97.19 99 TYR A O 1
ATOM 778 N N . ALA A 1 100 ? -4.848 3.325 -5.771 1.00 97.50 100 ALA A N 1
ATOM 779 C CA . ALA A 1 100 ? -4.548 2.498 -4.609 1.00 97.50 100 ALA A CA 1
ATOM 780 C C . ALA A 1 100 ? -4.084 3.357 -3.419 1.00 97.50 100 ALA A C 1
ATOM 782 O O . ALA A 1 100 ? -4.646 3.248 -2.333 1.00 97.50 100 ALA A O 1
ATOM 783 N N . ARG A 1 101 ? -3.154 4.294 -3.638 1.00 96.12 101 ARG A N 1
ATOM 784 C CA . ARG A 1 101 ? -2.685 5.245 -2.615 1.00 96.12 101 ARG A CA 1
ATOM 785 C C . ARG A 1 101 ? -3.816 6.123 -2.072 1.00 96.12 101 ARG A C 1
ATOM 787 O O . ARG A 1 101 ? -3.919 6.299 -0.863 1.00 96.12 101 ARG A O 1
ATOM 794 N N . GLY A 1 102 ? -4.690 6.635 -2.941 1.00 97.69 102 GLY A N 1
ATOM 795 C CA . GLY A 1 102 ? -5.857 7.415 -2.516 1.00 97.69 102 GLY A CA 1
ATOM 796 C C . GLY A 1 102 ? -6.888 6.593 -1.734 1.00 97.69 102 GLY A C 1
ATOM 797 O O . GLY A 1 102 ? -7.487 7.092 -0.784 1.00 97.69 102 GLY A O 1
ATOM 798 N N . PHE A 1 103 ? -7.085 5.322 -2.099 1.00 97.25 103 PHE A N 1
ATOM 799 C CA . PHE A 1 103 ? -7.908 4.397 -1.321 1.00 97.25 103 PHE A CA 1
ATOM 800 C C . PHE A 1 103 ? -7.303 4.157 0.064 1.00 97.25 103 PHE A C 1
ATOM 802 O O . PHE A 1 103 ? -8.042 4.194 1.042 1.00 97.25 103 PHE A O 1
ATOM 809 N N . LEU A 1 104 ? -5.989 3.917 0.142 1.00 96.38 104 LEU A N 1
ATOM 810 C CA . LEU A 1 104 ? -5.292 3.651 1.399 1.00 96.38 104 LEU A CA 1
ATOM 811 C C . LEU A 1 104 ? -5.400 4.839 2.362 1.00 96.38 104 LEU A C 1
ATOM 813 O O . LEU A 1 104 ? -5.821 4.645 3.494 1.00 96.38 104 LEU A O 1
ATOM 817 N N . ASP A 1 105 ? -5.150 6.062 1.888 1.00 95.38 105 ASP A N 1
ATOM 818 C CA . ASP A 1 105 ? -5.311 7.293 2.680 1.00 95.38 105 ASP A CA 1
ATOM 819 C C . ASP A 1 105 ? -6.730 7.423 3.266 1.00 95.38 105 ASP A C 1
ATOM 821 O O . ASP A 1 105 ? -6.922 7.680 4.459 1.00 95.38 105 ASP A O 1
ATOM 825 N N . GLY A 1 106 ? -7.748 7.162 2.439 1.00 94.50 106 GLY A N 1
ATOM 826 C CA . GLY A 1 106 ? -9.141 7.151 2.879 1.00 94.50 106 GLY A CA 1
ATOM 827 C C . GLY A 1 106 ? -9.461 6.014 3.854 1.00 94.50 106 GLY A C 1
ATOM 828 O O . GLY A 1 106 ? -10.203 6.226 4.811 1.00 94.50 106 GLY A O 1
ATOM 829 N N . TYR A 1 107 ? -8.910 4.819 3.625 1.00 93.06 107 TYR A N 1
ATOM 830 C CA . TYR A 1 107 ? -9.084 3.644 4.480 1.00 93.06 107 TYR A CA 1
ATOM 831 C C . TYR A 1 107 ? -8.479 3.871 5.867 1.00 93.06 107 TYR A C 1
ATOM 833 O O . TYR A 1 107 ? -9.156 3.652 6.866 1.00 93.06 107 TYR A O 1
ATOM 841 N N . GLU A 1 108 ? -7.247 4.373 5.931 1.00 88.38 108 GLU A N 1
ATOM 842 C CA . GLU A 1 108 ? -6.552 4.674 7.182 1.00 88.38 108 GLU A CA 1
ATOM 843 C C . GLU A 1 108 ? -7.234 5.811 7.945 1.00 88.38 108 GLU A C 1
ATOM 845 O O . GLU A 1 108 ? -7.413 5.715 9.159 1.00 88.38 108 GLU A O 1
ATOM 850 N N . SER A 1 109 ? -7.677 6.858 7.241 1.00 87.69 109 SER A N 1
ATOM 851 C CA . SER A 1 109 ? -8.464 7.942 7.841 1.00 87.69 109 SER A CA 1
ATOM 852 C C . SER A 1 109 ? -9.775 7.418 8.429 1.00 87.69 109 SER A C 1
ATOM 854 O O . SER A 1 109 ? -10.136 7.751 9.557 1.00 87.69 109 SER A O 1
ATOM 856 N N . PHE A 1 110 ? -10.483 6.564 7.685 1.00 84.62 110 PHE A N 1
ATOM 857 C CA . PHE A 1 110 ? -11.733 5.960 8.133 1.00 84.62 110 PHE A CA 1
ATOM 858 C C . PHE A 1 110 ? -11.533 5.018 9.325 1.00 84.62 110 PHE A C 1
ATOM 860 O O . PHE A 1 110 ? -12.285 5.116 10.292 1.00 84.62 110 PHE A O 1
ATOM 867 N N . GLU A 1 111 ? -10.523 4.143 9.297 1.00 80.38 111 GLU A N 1
ATOM 868 C CA . GLU A 1 111 ? -10.210 3.269 10.432 1.00 80.38 111 GLU A CA 1
ATOM 869 C C . GLU A 1 111 ? -9.892 4.080 11.687 1.00 80.38 111 GLU A C 1
ATOM 871 O O . GLU A 1 111 ? -10.417 3.780 12.760 1.00 80.38 111 GLU A O 1
ATOM 876 N N . GLN A 1 112 ? -9.077 5.130 11.565 1.00 75.38 112 GLN A N 1
ATOM 877 C CA . GLN A 1 112 ? -8.725 5.986 12.697 1.00 75.38 112 GLN A CA 1
ATOM 878 C C . GLN A 1 112 ? -9.949 6.718 13.266 1.00 75.38 112 GLN A C 1
ATOM 880 O O . GLN A 1 112 ? -10.127 6.744 14.488 1.00 75.38 112 GLN A O 1
ATOM 885 N N . GLU A 1 113 ? -10.810 7.277 12.408 1.00 77.69 113 GLU A N 1
ATOM 886 C CA . GLU A 1 113 ? -12.022 7.987 12.833 1.00 77.69 113 GLU A CA 1
ATOM 887 C C . GLU A 1 113 ? -13.071 7.029 13.438 1.00 77.69 113 GLU A C 1
ATOM 889 O O . GLU A 1 113 ? -13.539 7.255 14.556 1.00 77.69 113 GLU A O 1
ATOM 894 N N . GLU A 1 114 ? -13.436 5.936 12.758 1.00 72.31 114 GLU A N 1
ATOM 895 C CA . GLU A 1 114 ? -14.539 5.063 13.186 1.00 72.31 114 GLU A CA 1
ATOM 896 C C . GLU A 1 114 ? -14.157 4.178 14.384 1.00 72.31 114 GLU A C 1
ATOM 898 O O . GLU A 1 114 ? -14.891 4.118 15.378 1.00 72.31 114 GLU A O 1
ATOM 903 N N . ILE A 1 115 ? -12.988 3.524 14.346 1.00 70.94 115 ILE A N 1
ATOM 904 C CA . ILE A 1 115 ? -12.529 2.675 15.456 1.00 70.94 115 ILE A CA 1
ATOM 905 C C . ILE A 1 115 ? -12.217 3.548 16.671 1.00 70.94 115 ILE A C 1
ATOM 907 O O . ILE A 1 115 ? -12.571 3.177 17.794 1.00 70.94 115 ILE A O 1
ATOM 911 N N . GLY A 1 116 ? -11.625 4.728 16.461 1.00 73.75 116 GLY A N 1
ATOM 912 C CA . GLY A 1 116 ? -11.357 5.694 17.521 1.00 73.75 116 GLY A CA 1
ATOM 913 C C . GLY A 1 116 ? -12.634 6.166 18.215 1.00 73.75 116 GLY A C 1
ATOM 914 O O . GLY A 1 116 ? -12.717 6.143 19.446 1.00 73.75 116 GLY A O 1
ATOM 915 N N . GLU A 1 117 ? -13.672 6.517 17.451 1.00 77.69 117 GLU A N 1
ATOM 916 C CA . GLU A 1 117 ? -14.961 6.925 18.010 1.00 77.69 117 GLU A CA 1
ATOM 917 C C . GLU A 1 117 ? -15.665 5.796 18.769 1.00 77.69 117 GLU A C 1
ATOM 919 O O . GLU A 1 117 ? -16.183 6.010 19.873 1.00 77.69 117 GLU A O 1
ATOM 924 N N . ILE A 1 118 ? -15.692 4.584 18.208 1.00 80.69 118 ILE A N 1
ATOM 925 C CA . ILE A 1 118 ? -16.304 3.422 18.863 1.00 80.69 118 ILE A CA 1
ATOM 926 C C . ILE A 1 118 ? -15.542 3.086 20.149 1.00 80.69 118 ILE A C 1
ATOM 928 O O . ILE A 1 118 ? -16.170 2.881 21.194 1.00 80.69 118 ILE A O 1
ATOM 932 N N . ALA A 1 119 ? -14.208 3.087 20.108 1.00 80.12 119 ALA A N 1
ATOM 933 C CA . ALA A 1 119 ? -13.363 2.858 21.273 1.00 80.12 119 ALA A CA 1
ATOM 934 C C . ALA A 1 119 ? -13.599 3.926 22.349 1.00 80.12 119 ALA A C 1
ATOM 936 O O . ALA A 1 119 ? -13.814 3.579 23.509 1.00 80.12 119 ALA A O 1
ATOM 937 N N . ALA A 1 120 ? -13.660 5.208 21.981 1.00 81.50 120 ALA A N 1
ATOM 938 C CA . ALA A 1 120 ? -13.949 6.298 22.912 1.00 81.50 120 ALA A CA 1
ATOM 939 C C . ALA A 1 120 ? -15.335 6.151 23.568 1.00 81.50 120 ALA A C 1
ATOM 941 O O . ALA A 1 120 ? -15.467 6.289 24.789 1.00 81.50 120 ALA A O 1
ATOM 942 N N . ARG A 1 121 ? -16.373 5.806 22.791 1.00 84.31 121 ARG A N 1
ATOM 943 C CA . ARG A 1 121 ? -17.728 5.547 23.318 1.00 84.31 121 ARG A CA 1
ATOM 944 C C . ARG A 1 121 ? -17.753 4.341 24.256 1.00 84.31 121 ARG A C 1
ATOM 946 O O . ARG A 1 121 ? -18.443 4.377 25.278 1.00 84.31 121 ARG A O 1
ATOM 953 N N . LEU A 1 122 ? -17.010 3.284 23.930 1.00 85.19 122 LEU A N 1
ATOM 954 C CA . LEU A 1 122 ? -16.877 2.107 24.782 1.00 85.19 122 LEU A CA 1
ATOM 955 C C . LEU A 1 122 ? -16.170 2.462 26.098 1.00 85.19 122 LEU A C 1
ATOM 957 O O . LEU A 1 122 ? -16.699 2.147 27.161 1.00 85.19 122 LEU A O 1
ATOM 961 N N . VAL A 1 123 ? -15.044 3.181 26.045 1.00 86.38 123 VAL A N 1
ATOM 962 C CA . VAL A 1 123 ? -14.317 3.681 27.227 1.00 86.38 123 VAL A CA 1
ATOM 963 C C . VAL A 1 123 ? -15.240 4.488 28.137 1.00 86.38 123 VAL A C 1
ATOM 965 O O . VAL A 1 123 ? -15.307 4.207 29.333 1.00 86.38 123 VAL A O 1
ATOM 968 N N . ALA A 1 124 ? -15.994 5.442 27.582 1.00 86.12 124 ALA A N 1
ATOM 969 C CA . ALA A 1 124 ? -16.918 6.274 28.350 1.00 86.12 124 ALA A CA 1
ATOM 970 C C . ALA A 1 124 ? -17.980 5.435 29.080 1.00 86.12 124 ALA A C 1
ATOM 972 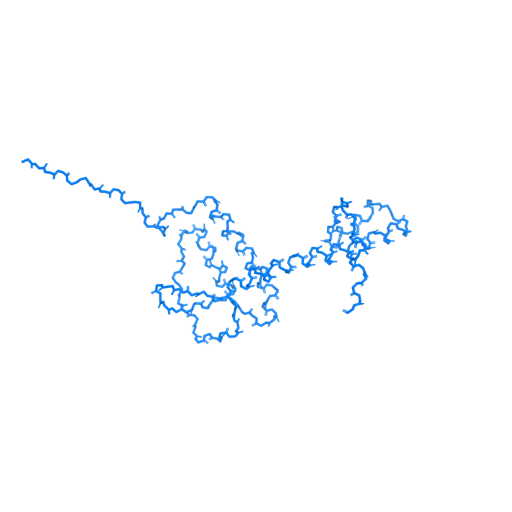O O . ALA A 1 124 ? -18.155 5.578 30.290 1.00 86.12 124 ALA A O 1
ATOM 973 N N . LYS A 1 125 ? -18.625 4.490 28.380 1.00 89.94 125 LYS A N 1
ATOM 974 C CA . LYS A 1 125 ? -19.622 3.583 28.980 1.00 89.94 125 LYS A CA 1
ATOM 975 C C . LYS A 1 125 ? -19.036 2.693 30.073 1.00 89.94 125 LYS A C 1
ATOM 977 O O . LYS A 1 125 ? -19.696 2.422 31.074 1.00 89.94 125 LYS A O 1
ATOM 982 N N . LEU A 1 126 ? -17.809 2.220 29.882 1.00 87.81 126 LEU A N 1
ATOM 983 C CA . LEU A 1 126 ? -17.121 1.381 30.854 1.00 87.81 126 LEU A CA 1
ATOM 984 C C . LEU A 1 126 ? -16.772 2.168 32.129 1.00 87.81 126 LEU A C 1
ATOM 986 O O . LEU A 1 126 ? -17.005 1.669 33.231 1.00 87.81 126 LEU A O 1
ATOM 990 N N . ILE A 1 127 ? -16.320 3.417 32.006 1.00 88.69 127 ILE A N 1
ATOM 991 C CA . ILE A 1 127 ? -16.084 4.300 33.160 1.00 88.69 127 ILE A CA 1
ATOM 992 C C . ILE A 1 127 ? -17.400 4.631 33.880 1.00 88.69 127 ILE A C 1
ATOM 994 O O . ILE A 1 127 ? -17.469 4.533 35.104 1.00 88.69 127 ILE A O 1
ATOM 998 N N . GLU A 1 128 ? -18.469 4.955 33.144 1.00 90.19 128 GLU A N 1
ATOM 999 C CA . GLU A 1 128 ? -19.809 5.185 33.715 1.00 90.19 128 GLU A CA 1
ATOM 1000 C C . GLU A 1 128 ? -20.334 3.967 34.490 1.00 90.19 128 GLU A C 1
ATOM 1002 O O . GLU A 1 128 ? -21.048 4.120 35.481 1.00 90.19 128 GLU A O 1
ATOM 1007 N N . SER A 1 129 ? -19.951 2.754 34.077 1.00 91.06 129 SER A N 1
ATOM 1008 C CA . SER A 1 129 ? -20.301 1.514 34.778 1.00 91.06 129 SER A CA 1
ATOM 1009 C C . SER A 1 129 ? -19.521 1.285 36.084 1.00 91.06 129 SER A C 1
ATOM 1011 O O . SER A 1 129 ? -19.816 0.338 36.812 1.00 91.06 129 SER A O 1
ATOM 1013 N N . GLY A 1 130 ? -18.567 2.166 36.410 1.00 91.50 130 GLY A N 1
ATOM 1014 C CA . GLY A 1 130 ? -17.803 2.160 37.658 1.00 91.50 130 GLY A CA 1
ATOM 1015 C C . GLY A 1 130 ? -16.395 1.572 37.557 1.00 91.50 130 GLY A C 1
ATOM 1016 O O . GLY A 1 130 ? -15.746 1.431 38.592 1.00 91.50 130 GLY A O 1
ATOM 1017 N N . MET A 1 131 ? -15.908 1.242 36.355 1.00 90.69 131 MET A N 1
ATOM 1018 C CA . MET A 1 131 ? -14.511 0.833 36.171 1.00 90.69 131 MET A CA 1
ATOM 1019 C C . MET A 1 131 ? -13.561 2.028 36.226 1.00 90.69 131 MET A C 1
ATOM 1021 O O . MET A 1 131 ? -13.844 3.112 35.713 1.00 90.69 131 MET A O 1
ATOM 1025 N N . SER A 1 132 ? -12.389 1.802 36.808 1.00 89.88 132 SER A N 1
ATOM 1026 C CA . SER A 1 132 ? -11.287 2.755 36.772 1.00 89.88 132 SER A CA 1
ATOM 1027 C C . SER A 1 132 ? -10.634 2.813 35.387 1.00 89.88 132 SER A C 1
ATOM 1029 O O . SER A 1 132 ? -10.688 1.873 34.593 1.00 89.88 132 SER A O 1
ATOM 1031 N N . VAL A 1 133 ? -9.964 3.929 35.101 1.00 82.75 133 VAL A N 1
ATOM 1032 C CA . VAL A 1 133 ? -9.252 4.143 33.830 1.00 82.75 133 VAL A CA 1
ATOM 1033 C C . VAL A 1 133 ? -8.179 3.073 33.591 1.00 82.75 133 VAL A C 1
ATOM 1035 O O . VAL A 1 133 ? -7.984 2.649 32.453 1.00 82.75 133 VAL A O 1
ATOM 1038 N N . ASP A 1 134 ? -7.509 2.606 34.646 1.00 85.50 134 ASP A N 1
ATOM 1039 C CA . ASP A 1 134 ? -6.473 1.573 34.538 1.00 85.50 134 ASP A CA 1
ATOM 1040 C C . ASP A 1 134 ? -7.065 0.195 34.202 1.00 85.50 134 ASP A C 1
ATOM 1042 O O . ASP A 1 134 ? -6.489 -0.544 33.403 1.00 85.50 134 ASP A O 1
ATOM 1046 N N . GLU A 1 135 ? -8.253 -0.127 34.724 1.00 86.88 135 GLU A N 1
ATOM 1047 C CA . GLU A 1 135 ? -8.986 -1.347 34.357 1.00 86.88 135 GLU A CA 1
ATOM 1048 C C . GLU A 1 135 ? -9.438 -1.305 32.892 1.00 86.88 135 GLU A C 1
ATOM 1050 O O . GLU A 1 135 ? -9.246 -2.276 32.160 1.00 86.88 135 GLU A O 1
ATOM 1055 N N . VAL A 1 136 ? -9.958 -0.163 32.428 1.00 85.31 136 VAL A N 1
ATOM 1056 C CA . VAL A 1 136 ? -10.365 0.018 31.024 1.00 85.31 136 VAL A CA 1
ATOM 1057 C C . VAL A 1 136 ? -9.176 -0.123 30.073 1.00 85.31 136 VAL A C 1
ATOM 1059 O O . VAL A 1 136 ? -9.280 -0.819 29.062 1.00 85.31 136 VAL A O 1
ATOM 1062 N N . LYS A 1 137 ? -8.030 0.483 30.408 1.00 82.25 137 LYS A N 1
ATOM 1063 C CA . LYS A 1 137 ? -6.785 0.326 29.640 1.00 82.25 137 LYS A CA 1
ATOM 1064 C C . LYS A 1 137 ? -6.356 -1.138 29.557 1.00 82.25 137 LYS A C 1
ATOM 1066 O O . LYS A 1 137 ? -5.976 -1.595 28.483 1.00 82.25 137 LYS A O 1
ATOM 1071 N N . GLY A 1 138 ? -6.456 -1.878 30.663 1.00 84.75 138 GLY A N 1
ATOM 1072 C CA . GLY A 1 138 ? -6.164 -3.312 30.693 1.00 84.75 138 GLY A CA 1
ATOM 1073 C C . GLY A 1 138 ? -7.082 -4.130 29.778 1.00 84.75 138 GLY A C 1
ATOM 1074 O O . GLY A 1 138 ? -6.604 -4.983 29.031 1.00 84.75 138 GLY A O 1
ATOM 1075 N N . VAL A 1 139 ? -8.388 -3.841 29.788 1.00 84.19 139 VAL A N 1
ATOM 1076 C CA . VAL A 1 139 ? -9.377 -4.515 28.929 1.00 84.19 139 VAL A CA 1
ATOM 1077 C C . VAL A 1 139 ? -9.119 -4.231 27.450 1.00 84.19 139 VAL A C 1
ATOM 1079 O O . VAL A 1 139 ? -9.074 -5.170 26.659 1.00 84.19 139 VAL A O 1
ATOM 1082 N N . LEU A 1 140 ? -8.895 -2.975 27.063 1.00 81.12 140 LEU A N 1
ATOM 1083 C CA . LEU A 1 140 ? -8.630 -2.625 25.664 1.00 81.12 140 LEU A CA 1
ATOM 1084 C C . LEU A 1 140 ? -7.318 -3.222 25.148 1.00 81.12 140 LEU A C 1
ATOM 1086 O O . LEU A 1 140 ? -7.298 -3.807 24.065 1.00 81.12 140 LEU A O 1
ATOM 1090 N N . ALA A 1 141 ? -6.258 -3.191 25.960 1.00 80.19 141 ALA A N 1
ATOM 1091 C CA . ALA A 1 141 ? -4.989 -3.820 25.612 1.00 80.19 141 ALA A CA 1
ATOM 1092 C C . ALA A 1 141 ? -5.136 -5.337 25.384 1.00 80.19 141 ALA A C 1
ATOM 1094 O O . ALA A 1 141 ? -4.501 -5.888 24.488 1.00 80.19 141 ALA A O 1
ATOM 1095 N N . SER A 1 142 ? -6.008 -6.014 26.145 1.00 80.50 142 SER A N 1
ATOM 1096 C CA . SER A 1 142 ? -6.257 -7.457 25.995 1.00 80.50 142 SER A CA 1
ATOM 1097 C C . SER A 1 142 ? -6.932 -7.856 24.677 1.00 80.50 142 SER A C 1
ATOM 1099 O O . SER A 1 142 ? -6.840 -9.016 24.280 1.00 80.50 142 SER A O 1
ATOM 1101 N N . VAL A 1 143 ? -7.577 -6.906 23.993 1.00 79.19 143 VAL A N 1
ATOM 1102 C CA . VAL A 1 143 ? -8.223 -7.106 22.684 1.00 79.19 143 VAL A CA 1
ATOM 1103 C C . VAL A 1 143 ? -7.494 -6.376 21.550 1.00 79.19 143 VAL A C 1
ATOM 1105 O O . VAL A 1 143 ? -7.998 -6.334 20.434 1.00 79.19 143 VAL A O 1
ATOM 1108 N N . GLY A 1 144 ? -6.310 -5.814 21.822 1.00 70.69 144 GLY A N 1
ATOM 1109 C CA . GLY A 1 144 ? -5.481 -5.137 20.821 1.00 70.69 144 GLY A CA 1
ATOM 1110 C C . GLY A 1 144 ? -5.944 -3.728 20.436 1.00 70.69 144 GLY A C 1
ATOM 1111 O O . GLY A 1 144 ? -5.449 -3.188 19.454 1.00 70.69 144 GLY A O 1
ATOM 1112 N N . LEU A 1 145 ? -6.859 -3.115 21.194 1.00 68.88 145 LEU A N 1
ATOM 1113 C CA . LEU A 1 145 ? -7.317 -1.746 20.948 1.00 68.88 145 LEU A CA 1
ATOM 1114 C C . LEU A 1 145 ? -6.454 -0.734 21.713 1.00 68.88 145 LEU A C 1
ATOM 1116 O O . LEU A 1 145 ? -6.217 -0.875 22.915 1.00 68.88 145 LEU A O 1
ATOM 1120 N N . GLN A 1 146 ? -6.016 0.317 21.020 1.00 63.50 146 GLN A N 1
ATOM 1121 C CA . GLN A 1 146 ? -5.371 1.481 21.631 1.00 63.50 146 GLN A CA 1
ATOM 1122 C C . GLN A 1 146 ? -6.456 2.466 22.097 1.00 63.50 146 GLN A C 1
ATOM 1124 O O . GLN A 1 146 ? -7.436 2.699 21.391 1.00 63.50 146 GLN A O 1
ATOM 1129 N N . VAL A 1 147 ? -6.301 3.047 23.291 1.00 56.72 147 VAL A N 1
ATOM 1130 C CA . VAL A 1 147 ? -7.151 4.169 23.726 1.00 56.72 147 VAL A CA 1
ATOM 1131 C C . VAL A 1 147 ? -6.747 5.388 22.892 1.00 56.72 147 VAL A C 1
ATOM 1133 O O . VAL A 1 147 ? -5.562 5.726 22.930 1.00 56.72 147 VAL A O 1
ATOM 1136 N N . PRO A 1 148 ? -7.670 6.058 22.174 1.00 54.19 148 PRO A N 1
ATOM 1137 C CA . PRO A 1 148 ? -7.347 7.315 21.508 1.00 54.19 148 PRO A CA 1
ATOM 1138 C C . PRO A 1 148 ? -6.815 8.304 22.547 1.00 54.19 148 PRO A C 1
ATOM 1140 O O . PRO A 1 148 ? -7.390 8.414 23.635 1.00 54.19 148 PRO A O 1
ATOM 1143 N N . ASP A 1 149 ? -5.718 9.000 22.246 1.00 52.00 149 ASP A N 1
ATOM 1144 C CA . ASP A 1 149 ? -5.214 10.043 23.136 1.00 52.00 149 ASP A CA 1
ATOM 1145 C C . ASP A 1 149 ? -6.319 11.097 23.299 1.00 52.00 149 ASP A C 1
ATOM 1147 O O . ASP A 1 149 ? -6.762 11.709 22.329 1.00 52.00 149 ASP A O 1
ATOM 1151 N N . ALA A 1 150 ? -6.842 11.245 24.517 1.00 48.69 150 ALA A N 1
ATOM 1152 C CA . ALA A 1 150 ? -8.064 11.995 24.819 1.00 48.69 150 ALA A CA 1
ATOM 1153 C C . ALA A 1 150 ? -7.867 13.523 24.749 1.00 48.69 150 ALA A C 1
ATOM 1155 O O . ALA A 1 150 ? -8.477 14.270 25.517 1.00 48.69 150 ALA A O 1
ATOM 1156 N N . THR A 1 151 ? -6.975 14.001 23.884 1.00 42.44 151 THR A N 1
ATOM 1157 C CA . THR A 1 151 ? -6.629 15.418 23.770 1.00 42.44 151 THR A CA 1
ATOM 1158 C C . THR A 1 151 ? -7.626 16.207 22.931 1.00 42.44 151 THR A C 1
ATOM 1160 O O . THR A 1 151 ? -7.676 17.427 23.082 1.00 42.44 151 THR A O 1
ATOM 1163 N N . GLU A 1 152 ? -8.494 15.548 22.155 1.00 43.84 152 GLU A N 1
ATOM 1164 C CA . GLU A 1 152 ? -9.543 16.233 21.404 1.00 43.84 152 GLU A CA 1
ATOM 1165 C C . GLU A 1 152 ? -10.919 15.573 21.612 1.00 43.84 152 GLU A C 1
ATOM 1167 O O . GLU A 1 152 ? -11.107 14.395 21.298 1.00 43.84 152 GLU A O 1
ATOM 1172 N N . PRO A 1 153 ? -11.895 16.286 22.207 1.00 43.50 153 PRO A N 1
ATOM 1173 C CA . PRO A 1 153 ? -13.249 15.768 22.336 1.00 43.50 153 PRO A CA 1
ATOM 1174 C C . PRO A 1 153 ? -13.883 15.601 20.944 1.00 43.50 153 PRO A C 1
ATOM 1176 O O . PRO A 1 153 ? -13.666 16.449 20.077 1.00 43.50 153 PRO A O 1
ATOM 1179 N N . PRO A 1 154 ? -14.701 14.553 20.725 1.00 50.97 154 PRO A N 1
ATOM 1180 C CA . PRO A 1 154 ? -15.334 14.310 19.432 1.00 50.97 154 PRO A CA 1
ATOM 1181 C C . PRO A 1 154 ? -16.208 15.501 19.020 1.00 50.97 154 PRO A C 1
ATOM 1183 O O . PRO A 1 154 ? -16.937 16.056 19.848 1.00 50.97 154 PRO A O 1
ATOM 1186 N N . ASP A 1 155 ? -16.145 15.885 17.739 1.00 53.66 155 ASP A N 1
ATOM 1187 C CA . ASP A 1 155 ? -16.925 17.001 17.198 1.00 53.66 155 ASP A CA 1
ATOM 1188 C C . ASP A 1 155 ? -18.432 16.719 17.365 1.00 53.66 155 ASP A C 1
ATOM 1190 O O . ASP A 1 155 ? -18.978 15.818 16.714 1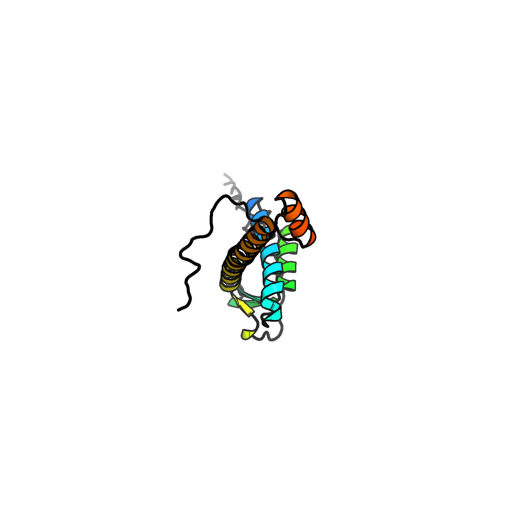.00 53.66 155 ASP A O 1
ATOM 1194 N N . PRO A 1 156 ? -19.150 17.501 18.194 1.00 47.78 156 PRO A N 1
ATOM 1195 C CA . PRO A 1 156 ? -20.560 17.267 18.481 1.00 47.78 156 PRO A CA 1
ATOM 1196 C C . PRO A 1 156 ? -21.464 17.402 17.246 1.00 47.78 156 PRO A C 1
ATOM 1198 O O . PRO A 1 156 ? -22.620 16.985 17.295 1.00 47.78 156 PRO A O 1
ATOM 1201 N N . LYS A 1 157 ? -20.978 17.972 16.133 1.00 51.62 157 LYS A N 1
ATOM 1202 C CA . LYS A 1 157 ? -21.747 18.095 14.887 1.00 51.62 157 LYS A CA 1
ATOM 1203 C C . LYS A 1 157 ? -21.721 16.842 14.013 1.00 51.62 157 LYS A C 1
ATOM 1205 O O . LYS A 1 157 ? -22.573 16.730 13.134 1.00 51.62 157 LYS A O 1
ATOM 1210 N N . ARG A 1 158 ? -20.802 15.897 14.242 1.00 54.28 158 ARG A N 1
ATOM 1211 C CA . ARG A 1 158 ? -20.699 14.670 13.428 1.00 54.28 158 ARG A CA 1
ATOM 1212 C C . ARG A 1 158 ? -21.709 13.585 13.817 1.00 54.28 158 ARG A C 1
ATOM 1214 O O . ARG A 1 158 ? -22.041 12.746 12.991 1.00 54.28 158 ARG A O 1
ATOM 1221 N N . LEU A 1 159 ? -22.279 13.663 15.023 1.00 48.84 159 LEU A N 1
ATOM 1222 C CA . LEU A 1 159 ? -23.283 12.723 15.549 1.00 48.84 159 LEU A CA 1
ATOM 1223 C C . LEU A 1 159 ? -24.682 12.836 14.912 1.00 48.84 159 LEU A C 1
ATOM 1225 O O . LEU A 1 159 ? -25.503 11.956 15.138 1.00 48.84 159 LEU A O 1
ATOM 1229 N N . ASN A 1 160 ? -24.959 13.888 14.134 1.00 45.25 160 ASN A N 1
ATOM 1230 C CA . ASN A 1 160 ? -26.291 14.166 13.577 1.00 45.25 160 ASN A CA 1
ATOM 1231 C C . ASN A 1 160 ? -26.371 14.006 12.048 1.00 45.25 160 ASN A C 1
ATOM 1233 O O . ASN A 1 160 ? -27.222 14.632 11.422 1.00 45.25 160 ASN A O 1
ATOM 1237 N N . ARG A 1 161 ? -25.496 13.210 11.421 1.00 46.31 161 ARG A N 1
ATOM 1238 C CA . ARG A 1 161 ? -25.573 12.944 9.972 1.00 46.31 161 ARG A CA 1
ATOM 1239 C C . ARG A 1 161 ? -26.477 11.744 9.665 1.00 46.31 161 ARG A C 1
ATOM 1241 O O . ARG A 1 161 ? -26.050 10.776 9.051 1.00 46.31 161 ARG A O 1
ATOM 1248 N N . ASP A 1 162 ? -27.725 11.847 10.110 1.00 50.06 162 ASP A N 1
ATOM 1249 C CA . ASP A 1 162 ? -28.852 11.149 9.496 1.00 50.06 162 ASP A CA 1
ATOM 1250 C C . ASP A 1 162 ? -29.474 12.122 8.477 1.00 50.06 162 ASP A C 1
ATOM 1252 O O . ASP A 1 162 ? -30.342 12.913 8.838 1.00 50.06 162 ASP A O 1
ATOM 1256 N N . ASP A 1 163 ? -28.981 12.114 7.235 1.00 43.41 163 ASP A N 1
ATOM 1257 C CA . ASP A 1 163 ? -29.652 12.674 6.045 1.00 43.41 163 ASP A CA 1
ATOM 1258 C C . ASP A 1 163 ? -29.268 11.848 4.805 1.00 43.41 163 ASP A C 1
ATOM 1260 O O . ASP A 1 163 ? -28.049 11.711 4.535 1.00 43.41 163 ASP A O 1
#

Sequence (163 aa):
MSEFDEPAGGDPPDDERPLDPEERAALRQDLVDVQVLKEVLEPKGLKGAVFYCPDCGEDHFLGWDLLAGNLQELLEAGESPVHEPAFEPNPSDYVSWDYARGFLDGYESFEQEEIGEIAARLVAKLIESGMSVDEVKGVLASVGLQVPDATEPPDPKRLNRDD

Solvent-accessible surface area (backbone atoms only — not comparable to full-atom values): 9900 Å² total; per-residue (Å²): 134,83,82,77,82,74,80,77,82,68,77,72,59,78,81,74,50,79,72,48,79,64,58,51,48,50,49,53,49,51,44,51,49,42,52,52,47,37,71,69,34,39,85,75,59,36,53,28,35,39,45,80,38,82,90,80,71,45,77,42,60,35,39,39,71,56,46,41,49,38,44,50,42,28,72,74,73,49,45,74,69,92,71,80,72,58,84,84,69,64,70,88,31,40,40,45,55,70,55,52,54,54,48,48,56,50,48,54,52,46,50,53,53,53,52,38,51,52,47,50,53,49,52,51,54,45,42,76,73,69,47,51,72,69,57,52,52,51,55,34,52,75,73,73,47,78,79,66,78,83,84,65,81,81,66,80,74,69,81,67,77,85,126